Protein AF-A0A0F8YH74-F1 (afdb_monomer)

Radius of gyration: 18.56 Å; Cα contacts (8 Å, |Δi|>4): 93; chains: 1; bounding box: 38×33×44 Å

Structure (mmCIF, N/CA/C/O backbone):
data_AF-A0A0F8YH74-F1
#
_entry.id   AF-A0A0F8YH74-F1
#
loop_
_atom_site.group_PDB
_atom_site.id
_atom_site.type_symbol
_atom_site.label_atom_id
_atom_site.label_alt_id
_atom_site.label_comp_id
_atom_site.label_asym_id
_atom_site.label_entity_id
_atom_site.label_seq_id
_atom_site.pdbx_PDB_ins_code
_atom_site.Cartn_x
_atom_site.Cartn_y
_atom_site.Cartn_z
_atom_site.occupancy
_atom_site.B_iso_or_equiv
_atom_site.auth_seq_id
_atom_site.auth_comp_id
_atom_site.auth_asym_id
_atom_site.auth_atom_id
_atom_site.pdbx_PDB_model_num
ATOM 1 N N . MET A 1 1 ? -4.194 -7.599 -23.511 1.00 76.19 1 MET A N 1
ATOM 2 C CA . MET A 1 1 ? -4.083 -8.200 -22.173 1.00 76.19 1 MET A CA 1
ATOM 3 C C . MET A 1 1 ? -5.260 -7.737 -21.351 1.00 76.19 1 MET A C 1
ATOM 5 O O . MET A 1 1 ? -5.426 -6.533 -21.176 1.00 76.19 1 MET A O 1
ATOM 9 N N . LYS A 1 2 ? -6.098 -8.668 -20.910 1.00 83.19 2 LYS A N 1
ATOM 10 C CA . LYS A 1 2 ? -7.181 -8.357 -19.976 1.00 83.19 2 LYS A CA 1
ATOM 11 C C . LYS A 1 2 ? -6.640 -8.480 -18.555 1.00 83.19 2 LYS A C 1
ATOM 13 O O . LYS A 1 2 ? -5.864 -9.389 -18.279 1.00 83.19 2 LYS A O 1
ATOM 18 N N . ILE A 1 3 ? -7.033 -7.585 -17.649 1.00 83.75 3 ILE A N 1
ATOM 19 C CA . ILE A 1 3 ? -6.531 -7.604 -16.264 1.00 83.75 3 ILE A CA 1
ATOM 20 C C . ILE A 1 3 ? -6.808 -8.955 -15.588 1.00 83.75 3 ILE A C 1
ATOM 22 O O . ILE A 1 3 ? -5.943 -9.477 -14.897 1.00 83.75 3 ILE A O 1
ATOM 26 N N . GLN A 1 4 ? -7.951 -9.571 -15.903 1.00 88.50 4 GLN A N 1
ATOM 27 C CA . GLN A 1 4 ? -8.370 -10.882 -15.402 1.00 88.50 4 GLN A CA 1
ATOM 28 C C . GLN A 1 4 ? -7.433 -12.032 -15.814 1.00 88.50 4 GLN A C 1
ATOM 30 O O . GLN A 1 4 ? -7.484 -13.100 -15.221 1.00 88.50 4 GLN A O 1
ATOM 35 N N . GLU A 1 5 ? -6.588 -11.851 -16.834 1.00 90.69 5 GLU A N 1
ATOM 36 C CA . GLU A 1 5 ? -5.637 -12.879 -17.284 1.00 90.69 5 GLU A CA 1
ATOM 37 C C . GLU A 1 5 ? -4.356 -12.906 -16.443 1.00 90.69 5 GLU A C 1
ATOM 39 O O . GLU A 1 5 ? -3.587 -13.868 -16.527 1.00 90.69 5 GLU A O 1
ATOM 44 N N . ILE A 1 6 ? -4.091 -11.837 -15.690 1.00 93.50 6 ILE A N 1
ATOM 45 C CA . ILE A 1 6 ? -2.878 -11.651 -14.884 1.00 93.50 6 ILE A CA 1
ATOM 46 C C . ILE A 1 6 ? -3.198 -11.365 -13.417 1.00 93.50 6 ILE A C 1
ATOM 48 O O . ILE A 1 6 ? -2.286 -11.113 -12.633 1.00 93.50 6 ILE A O 1
ATOM 52 N N . THR A 1 7 ? -4.478 -11.387 -13.044 1.00 94.75 7 THR A N 1
ATOM 53 C CA . THR A 1 7 ? -4.906 -11.234 -11.661 1.00 94.75 7 THR A CA 1
ATOM 54 C C . THR A 1 7 ? -5.826 -12.350 -11.216 1.00 94.75 7 THR A C 1
ATOM 56 O O . THR A 1 7 ? -6.657 -12.843 -11.973 1.00 94.75 7 THR A O 1
ATOM 59 N N . SER A 1 8 ? -5.714 -12.704 -9.941 1.00 96.00 8 SER A N 1
ATOM 60 C CA . SER A 1 8 ? -6.733 -13.473 -9.237 1.00 96.00 8 SER A CA 1
ATOM 61 C C . SER A 1 8 ? -7.136 -12.734 -7.970 1.00 96.00 8 SER A C 1
ATOM 63 O O . SER A 1 8 ? -6.293 -12.145 -7.291 1.00 96.00 8 SER A O 1
ATOM 65 N N . ILE A 1 9 ? -8.427 -12.760 -7.653 1.00 96.25 9 ILE A N 1
ATOM 66 C CA . ILE A 1 9 ? -8.981 -12.079 -6.484 1.00 96.25 9 ILE A CA 1
ATOM 67 C C . ILE A 1 9 ? -9.486 -13.128 -5.505 1.00 96.25 9 ILE A C 1
ATOM 69 O O . ILE A 1 9 ? -10.328 -13.948 -5.858 1.00 96.25 9 ILE A O 1
ATOM 73 N N . ASN A 1 10 ? -9.006 -13.054 -4.268 1.00 96.69 10 ASN A N 1
ATOM 74 C CA . ASN A 1 10 ? -9.559 -13.781 -3.136 1.00 96.69 10 ASN A CA 1
ATOM 75 C C . ASN A 1 10 ? -10.231 -12.791 -2.189 1.00 96.69 10 ASN A C 1
ATOM 77 O O . ASN A 1 10 ? -9.709 -11.708 -1.925 1.00 96.69 10 ASN A O 1
ATOM 81 N N . VAL A 1 11 ? -11.392 -13.167 -1.667 1.00 97.69 11 VAL A N 1
ATOM 82 C CA . VAL A 1 11 ? -12.152 -12.345 -0.726 1.00 97.69 11 VAL A CA 1
ATOM 83 C C . VAL A 1 11 ? -12.238 -13.091 0.590 1.00 97.69 11 VAL A C 1
ATOM 85 O O . VAL A 1 11 ? -12.780 -14.192 0.648 1.00 97.69 11 VAL A O 1
ATOM 88 N N . LEU A 1 12 ? -11.705 -12.488 1.647 1.00 97.31 12 LEU A N 1
ATOM 89 C CA . LEU A 1 12 ? -11.753 -13.045 2.992 1.00 97.31 12 LEU A CA 1
ATOM 90 C C . LEU A 1 12 ? -12.623 -12.159 3.864 1.00 97.31 12 LEU A C 1
ATOM 92 O O . LEU A 1 12 ? -12.392 -10.957 3.961 1.00 97.31 12 LEU A O 1
ATOM 96 N N . ARG A 1 13 ? -13.608 -12.747 4.537 1.00 97.38 13 ARG A N 1
ATOM 97 C CA . ARG A 1 13 ? -14.275 -12.050 5.635 1.00 97.38 13 ARG A CA 1
ATOM 98 C C . ARG A 1 13 ? -13.301 -11.957 6.807 1.00 97.38 13 ARG A C 1
ATOM 100 O O . ARG A 1 13 ? -12.657 -12.947 7.140 1.00 97.38 13 ARG A O 1
ATOM 107 N N . VAL A 1 14 ? -13.209 -10.783 7.420 1.00 97.12 14 VAL A N 1
ATOM 108 C CA . VAL A 1 14 ? -12.342 -10.541 8.5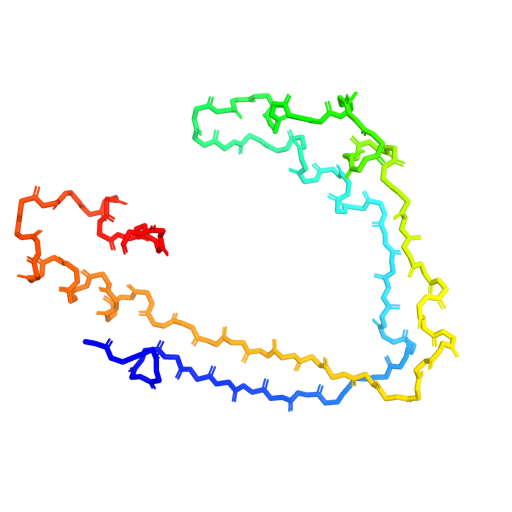78 1.00 97.12 14 VAL A CA 1
ATOM 109 C C . VAL A 1 14 ? -13.153 -10.037 9.760 1.00 97.12 14 VAL A C 1
ATOM 111 O O . VAL A 1 14 ? -14.175 -9.362 9.598 1.00 97.12 14 VAL A O 1
ATOM 114 N N . ASP A 1 15 ? -12.696 -10.374 10.960 1.00 95.94 15 ASP A N 1
ATOM 115 C CA . ASP A 1 15 ? -13.328 -9.919 12.187 1.00 95.94 15 ASP A CA 1
ATOM 116 C C . ASP A 1 15 ? -12.977 -8.461 12.467 1.00 95.94 15 ASP A C 1
ATOM 118 O O . ASP A 1 15 ? -11.838 -8.025 12.303 1.00 95.94 15 ASP A O 1
ATOM 122 N N . ARG A 1 16 ? -13.943 -7.699 12.989 1.00 94.06 16 ARG A N 1
ATOM 123 C CA . ARG A 1 16 ? -13.699 -6.315 13.426 1.00 94.06 16 ARG A CA 1
ATOM 124 C C . ARG A 1 16 ? -12.493 -6.229 14.371 1.00 94.06 16 ARG A C 1
ATOM 126 O O . ARG A 1 16 ? -11.687 -5.313 14.260 1.00 94.06 16 ARG A O 1
ATOM 133 N N . GLY A 1 17 ? -12.355 -7.199 15.279 1.00 93.50 17 GLY A N 1
ATOM 134 C CA . GLY A 1 17 ? -11.275 -7.241 16.267 1.00 93.50 17 GLY A CA 1
ATOM 135 C C . GLY A 1 17 ? -9.870 -7.418 15.678 1.00 93.50 17 GLY A C 1
ATOM 136 O O . GLY A 1 17 ? -8.899 -7.038 16.341 1.00 93.50 17 GLY A O 1
ATOM 137 N N . SER A 1 18 ? -9.744 -7.945 14.451 1.00 94.19 18 SER A N 1
ATOM 138 C CA . SER A 1 18 ? -8.451 -8.139 13.782 1.00 94.19 18 SER A CA 1
ATOM 139 C C . SER A 1 18 ? -7.950 -6.887 13.059 1.00 94.19 18 SER A C 1
ATOM 141 O O . SER A 1 18 ? -6.778 -6.829 12.692 1.00 94.19 18 SER A O 1
ATOM 143 N N . ILE A 1 19 ? -8.801 -5.878 12.854 1.00 93.81 19 ILE A N 1
ATOM 144 C CA . ILE A 1 19 ? -8.406 -4.616 12.224 1.00 93.81 19 ILE A CA 1
ATOM 145 C C . ILE A 1 19 ? -7.720 -3.749 13.279 1.00 93.81 19 ILE A C 1
ATOM 147 O O . ILE A 1 19 ? -8.332 -3.352 14.270 1.00 93.81 19 ILE A O 1
ATOM 151 N N . LYS A 1 20 ? -6.428 -3.479 13.078 1.00 91.06 20 LYS A N 1
ATOM 152 C CA . LYS A 1 20 ? -5.616 -2.657 13.979 1.00 91.06 20 LYS A CA 1
ATOM 153 C C . LYS A 1 20 ? -5.125 -1.420 13.251 1.00 91.06 20 LYS A C 1
ATOM 155 O O . LYS A 1 20 ? -4.454 -1.514 12.225 1.00 91.06 20 LYS A O 1
ATOM 160 N N . PHE A 1 21 ? -5.432 -0.270 13.825 1.00 89.94 21 PHE A N 1
ATOM 161 C CA . PHE A 1 21 ? -4.884 1.004 13.407 1.00 89.94 21 PHE A CA 1
ATOM 162 C C . PHE A 1 21 ? -3.595 1.277 14.179 1.00 89.94 21 PHE A C 1
ATOM 164 O O . PHE A 1 21 ? -3.504 0.991 15.371 1.00 89.94 21 PHE A O 1
ATOM 171 N N . THR A 1 22 ? -2.559 1.743 13.481 1.00 88.88 22 THR A N 1
ATOM 172 C CA . THR A 1 22 ? -1.254 2.026 14.089 1.00 88.88 22 THR A CA 1
ATOM 173 C C . THR A 1 22 ? -0.589 3.193 13.373 1.00 88.88 22 THR A C 1
ATOM 175 O O . THR A 1 22 ? -0.672 3.290 12.149 1.00 88.88 22 THR A O 1
ATOM 178 N N . ASP A 1 23 ? 0.203 3.981 14.098 1.00 87.19 23 ASP A N 1
ATOM 179 C CA . ASP A 1 23 ? 1.048 5.034 13.513 1.00 87.19 23 ASP A CA 1
ATOM 180 C C . ASP A 1 23 ? 2.228 4.490 12.691 1.00 87.19 23 ASP A C 1
ATOM 182 O O . ASP A 1 23 ? 3.045 5.246 12.160 1.00 87.19 23 ASP A O 1
ATOM 186 N N . LYS A 1 24 ? 2.365 3.163 12.562 1.00 89.88 24 LYS A N 1
ATOM 187 C CA . LYS A 1 24 ? 3.424 2.558 11.748 1.00 89.88 24 LYS A CA 1
ATOM 188 C C . LYS A 1 24 ? 3.312 2.999 10.288 1.00 89.88 24 LYS A C 1
ATOM 190 O O . LYS A 1 24 ? 4.338 3.244 9.658 1.00 89.88 24 LYS A O 1
ATOM 195 N N . THR A 1 25 ? 2.093 3.132 9.768 1.00 85.69 25 THR A N 1
ATOM 196 C CA . THR A 1 25 ? 1.835 3.564 8.386 1.00 85.69 25 THR A CA 1
ATOM 197 C C . THR A 1 25 ? 2.238 5.019 8.155 1.00 85.69 25 THR A C 1
ATOM 199 O O . THR A 1 25 ? 2.759 5.342 7.090 1.00 85.69 25 THR A O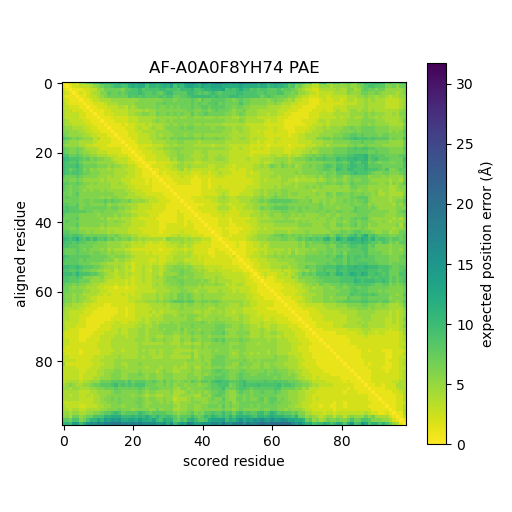 1
ATOM 202 N N . HIS A 1 26 ? 2.126 5.885 9.168 1.00 89.56 26 HIS A N 1
ATOM 203 C CA . HIS A 1 26 ? 2.597 7.274 9.098 1.00 89.56 26 HIS A CA 1
ATOM 204 C C . HIS A 1 26 ? 4.107 7.376 8.848 1.00 89.56 26 HIS A C 1
ATOM 206 O O . HIS A 1 26 ? 4.570 8.311 8.193 1.00 89.56 26 HIS A O 1
ATOM 212 N N . LYS A 1 27 ? 4.877 6.379 9.299 1.00 91.12 27 LYS A N 1
ATOM 213 C CA . LYS A 1 27 ? 6.330 6.303 9.090 1.00 91.12 27 LYS A CA 1
ATOM 214 C C . LYS A 1 27 ? 6.710 5.826 7.687 1.00 91.12 27 LYS A C 1
ATOM 216 O O . LYS A 1 27 ? 7.860 5.961 7.290 1.00 91.12 27 LYS A O 1
ATOM 221 N N . TRP A 1 28 ? 5.785 5.278 6.899 1.00 92.94 28 TRP A N 1
ATOM 222 C CA . TRP A 1 28 ? 6.124 4.800 5.553 1.00 92.94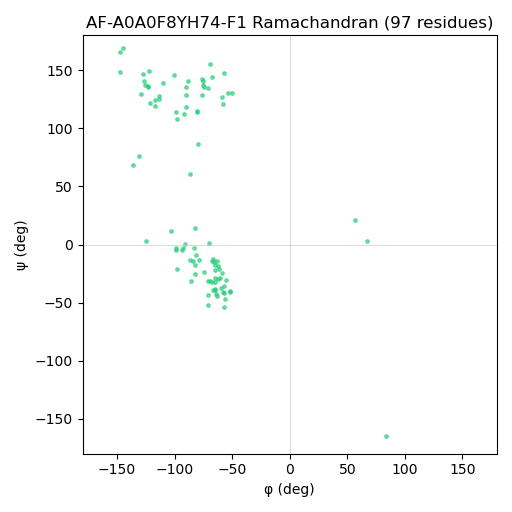 28 TRP A CA 1
ATOM 223 C C . TRP A 1 28 ? 6.442 5.940 4.594 1.00 92.94 28 TRP A C 1
ATOM 225 O O . TRP A 1 28 ? 7.318 5.803 3.745 1.00 92.94 28 TRP A O 1
ATOM 235 N N . CYS A 1 29 ? 5.816 7.103 4.783 1.00 93.81 29 CYS A N 1
ATOM 236 C CA . CYS A 1 29 ? 6.135 8.297 4.010 1.00 93.81 29 CYS A CA 1
ATOM 237 C C . CYS A 1 29 ? 7.551 8.829 4.270 1.00 93.81 29 CYS A C 1
ATOM 239 O O . CYS A 1 29 ? 8.026 9.629 3.472 1.00 93.81 29 CYS A O 1
ATOM 241 N N . THR A 1 30 ? 8.243 8.399 5.328 1.00 94.88 30 THR A N 1
ATOM 242 C CA . THR A 1 30 ? 9.635 8.797 5.592 1.00 94.88 30 THR A CA 1
ATOM 243 C C . THR A 1 30 ? 10.653 7.800 5.030 1.00 94.88 30 THR A C 1
ATOM 245 O O . THR A 1 30 ? 11.854 8.045 5.120 1.00 94.88 30 THR A O 1
ATOM 248 N N . LEU A 1 31 ? 10.206 6.670 4.467 1.00 95.75 31 LEU A N 1
ATOM 249 C CA . LEU A 1 31 ? 11.096 5.655 3.901 1.00 95.75 31 LEU A CA 1
ATOM 250 C C . LEU A 1 31 ? 11.657 6.115 2.547 1.00 95.75 31 LEU A C 1
ATOM 252 O O . LEU A 1 31 ? 10.900 6.636 1.727 1.00 95.75 31 LEU A O 1
ATOM 256 N N . PRO A 1 32 ? 12.956 5.906 2.270 1.00 97.00 32 PRO A N 1
ATOM 257 C CA . PRO A 1 32 ? 13.545 6.259 0.986 1.00 97.00 32 PRO A CA 1
ATOM 258 C C . PRO A 1 32 ? 13.006 5.379 -0.148 1.00 97.00 32 PRO A C 1
ATOM 260 O O . PRO A 1 32 ? 12.819 4.175 0.014 1.00 97.00 32 PRO A O 1
ATOM 263 N N . TYR A 1 33 ? 12.830 5.969 -1.328 1.00 92.88 33 TYR A N 1
ATOM 264 C CA . TYR A 1 33 ? 12.509 5.259 -2.572 1.00 92.88 33 TYR A CA 1
ATOM 265 C C . TYR A 1 33 ? 13.201 5.949 -3.765 1.00 92.88 33 TYR A C 1
ATOM 267 O O . TYR A 1 33 ? 13.790 7.021 -3.577 1.00 92.88 33 TYR A O 1
ATOM 275 N N . PRO A 1 34 ? 13.230 5.353 -4.978 1.00 91.62 34 PRO A N 1
ATOM 276 C CA . PRO A 1 34 ? 13.972 5.913 -6.110 1.00 91.62 34 PRO A CA 1
ATOM 277 C C . PRO A 1 34 ? 13.662 7.399 -6.342 1.00 91.62 34 PRO A C 1
ATOM 279 O O . PRO A 1 34 ? 12.500 7.786 -6.389 1.00 91.62 34 PRO A O 1
ATOM 282 N N . ASN A 1 35 ? 14.709 8.222 -6.480 1.00 93.25 35 ASN A N 1
ATOM 283 C CA . ASN A 1 35 ? 14.669 9.694 -6.591 1.00 93.25 35 ASN A CA 1
ATOM 284 C C . ASN A 1 35 ? 14.201 10.467 -5.341 1.00 93.25 35 ASN A C 1
ATOM 286 O O . ASN A 1 35 ? 14.180 11.694 -5.351 1.00 93.25 35 ASN A O 1
ATOM 290 N N . HIS A 1 36 ? 13.916 9.780 -4.235 1.00 95.38 36 HIS A N 1
ATOM 291 C CA . HIS A 1 36 ? 13.392 10.361 -3.000 1.00 95.38 36 HIS A CA 1
ATOM 292 C C . HIS A 1 36 ? 14.115 9.787 -1.773 1.00 95.38 36 HIS A C 1
ATOM 294 O O . HIS A 1 36 ? 13.551 9.060 -0.958 1.00 95.38 36 HIS A O 1
ATOM 300 N N . LYS A 1 37 ? 15.403 10.130 -1.622 1.00 96.44 37 LYS A N 1
ATOM 301 C CA . LYS A 1 37 ? 16.275 9.615 -0.541 1.00 96.44 37 LYS A CA 1
ATOM 302 C C . LYS A 1 37 ? 15.813 9.976 0.878 1.00 96.44 37 LYS A C 1
ATOM 304 O O . LYS A 1 37 ? 16.231 9.326 1.825 1.00 96.44 37 LYS A O 1
ATOM 309 N N . LYS A 1 38 ? 14.993 11.020 1.030 1.00 95.50 38 LYS A N 1
ATOM 310 C CA . LYS A 1 38 ? 14.439 11.478 2.319 1.00 95.50 38 LYS A CA 1
ATOM 311 C C . LYS A 1 38 ? 12.966 11.077 2.513 1.00 95.50 38 LYS A C 1
ATOM 313 O O . LYS A 1 38 ? 12.312 11.594 3.410 1.00 95.50 38 LYS A O 1
ATOM 318 N N . GLY A 1 39 ? 12.442 10.199 1.656 1.00 95.88 39 GLY A N 1
ATOM 319 C CA . GLY A 1 39 ? 11.031 9.829 1.627 1.00 95.88 39 GLY A CA 1
ATOM 320 C C . GLY A 1 39 ? 10.148 10.789 0.836 1.00 95.88 39 GLY A C 1
ATOM 321 O O . GLY A 1 39 ? 10.620 11.571 0.006 1.00 95.88 39 GLY A O 1
ATOM 322 N N . CYS A 1 40 ? 8.842 10.669 1.053 1.00 95.12 40 CYS A N 1
ATOM 323 C CA . CYS A 1 40 ? 7.799 11.345 0.297 1.00 95.12 40 CYS A CA 1
ATOM 324 C C . CYS A 1 40 ? 7.970 12.870 0.375 1.00 95.12 40 CYS A C 1
ATOM 326 O O . CYS A 1 40 ? 7.989 13.430 1.473 1.00 95.12 40 CYS A O 1
ATOM 328 N N . PRO A 1 41 ? 8.007 13.581 -0.768 1.00 95.50 41 PRO A N 1
ATOM 329 C CA . PRO A 1 41 ? 8.168 15.030 -0.784 1.00 95.50 41 PRO A CA 1
ATOM 330 C C . PRO A 1 41 ? 6.969 15.771 -0.181 1.00 95.50 41 PRO A C 1
ATOM 332 O O . PRO A 1 41 ? 7.090 16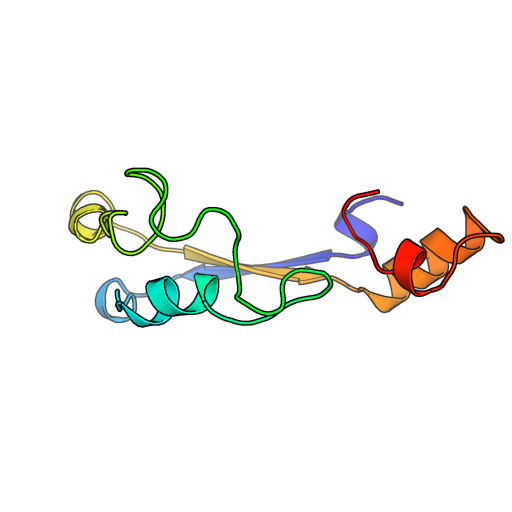.968 0.058 1.00 95.50 41 PRO A O 1
ATOM 335 N N . ASN A 1 42 ? 5.839 15.094 0.050 1.00 95.12 42 ASN A N 1
ATOM 336 C CA . ASN A 1 42 ? 4.624 15.666 0.635 1.00 95.12 42 ASN A CA 1
ATOM 337 C C . ASN A 1 42 ? 4.473 15.385 2.136 1.00 95.12 42 ASN A C 1
ATOM 339 O O . ASN A 1 42 ? 3.531 15.886 2.747 1.00 95.12 42 ASN A O 1
ATOM 343 N N . PHE A 1 43 ? 5.383 14.616 2.745 1.00 95.31 43 PHE A N 1
ATOM 344 C CA . PHE A 1 43 ? 5.351 14.366 4.185 1.00 95.31 43 PHE A CA 1
ATOM 345 C C . PHE A 1 43 ? 5.302 15.690 4.962 1.00 95.31 43 PHE A C 1
ATOM 347 O O . PHE A 1 43 ? 6.083 16.601 4.688 1.00 95.31 43 PHE A O 1
ATOM 354 N N . ASN A 1 44 ? 4.365 15.797 5.906 1.00 95.19 44 ASN A N 1
ATOM 355 C CA . ASN A 1 44 ? 4.121 16.985 6.723 1.00 95.19 44 ASN A CA 1
ATOM 356 C C . ASN A 1 44 ? 3.828 18.295 5.948 1.00 95.19 44 ASN A C 1
ATOM 358 O O . ASN A 1 44 ? 4.005 19.381 6.492 1.00 95.19 44 ASN A O 1
ATOM 362 N N . LYS A 1 45 ? 3.390 18.233 4.681 1.00 94.69 45 LYS A N 1
ATOM 363 C CA . LYS A 1 45 ? 3.094 19.444 3.884 1.00 94.69 45 LYS A CA 1
ATOM 364 C C . LYS A 1 45 ? 1.624 19.842 3.823 1.00 94.69 45 LYS A C 1
ATOM 366 O O . LYS A 1 45 ? 1.330 20.984 3.490 1.00 94.69 45 LYS A O 1
ATOM 371 N N . ASN A 1 46 ? 0.698 18.923 4.086 1.00 92.31 46 ASN A N 1
ATOM 372 C CA . ASN A 1 46 ? -0.733 19.224 4.083 1.00 92.31 46 ASN A CA 1
ATOM 373 C C . ASN A 1 46 ? -1.493 18.374 5.122 1.00 92.31 46 ASN A C 1
ATOM 375 O O . ASN A 1 46 ? -0.939 17.387 5.617 1.00 92.31 46 ASN A O 1
ATOM 379 N N . PRO A 1 47 ? -2.754 18.728 5.443 1.00 92.88 47 PRO A N 1
ATOM 380 C CA . PRO A 1 47 ? -3.550 18.036 6.462 1.00 92.88 47 PRO A CA 1
ATOM 381 C C . PRO A 1 47 ? -3.887 16.576 6.134 1.00 92.88 47 PRO A C 1
ATOM 383 O O . PRO A 1 47 ? -4.260 15.822 7.025 1.00 92.88 47 PRO A O 1
ATOM 386 N N . LEU A 1 48 ? -3.769 16.173 4.866 1.00 91.50 48 LEU A N 1
ATOM 387 C CA . LEU A 1 48 ? -4.007 14.804 4.403 1.00 91.50 48 LEU A CA 1
ATOM 388 C C . LEU A 1 48 ? -2.721 13.963 4.381 1.00 91.50 48 LEU A C 1
ATOM 390 O O . LEU A 1 48 ? -2.770 12.779 4.056 1.00 91.50 48 LEU A O 1
ATOM 394 N N . CYS A 1 49 ? -1.567 14.549 4.716 1.00 93.56 49 CYS A N 1
ATOM 395 C CA . CYS A 1 49 ? -0.292 13.845 4.793 1.00 93.56 49 CYS A CA 1
ATOM 396 C C . CYS A 1 49 ? 0.064 13.510 6.244 1.00 93.56 49 CYS A C 1
ATOM 398 O O . CYS A 1 49 ? -0.179 14.322 7.141 1.00 93.56 49 CYS A O 1
ATOM 400 N N . PRO A 1 50 ? 0.719 12.365 6.496 1.00 93.31 50 PRO A N 1
ATOM 401 C CA . PRO A 1 50 ? 1.288 12.084 7.806 1.00 93.31 50 PRO A CA 1
ATOM 402 C C . PRO A 1 50 ? 2.280 13.179 8.250 1.00 93.31 50 PRO A C 1
ATOM 404 O O . PRO A 1 50 ? 2.959 13.757 7.392 1.00 93.31 50 PRO A O 1
ATOM 407 N N . PRO A 1 51 ? 2.391 13.462 9.562 1.00 91.81 51 PRO A N 1
ATOM 408 C CA . PRO A 1 51 ? 1.614 12.867 10.659 1.00 91.81 51 PRO A CA 1
ATOM 409 C C . PRO A 1 51 ? 0.239 13.529 10.876 1.00 91.81 51 PRO A C 1
ATOM 411 O O . PRO A 1 51 ? -0.512 13.096 11.739 1.00 91.81 51 PRO A O 1
ATOM 414 N N . ASN A 1 52 ? -0.091 14.579 10.118 1.00 91.75 52 ASN A N 1
ATOM 415 C CA . ASN A 1 52 ? -1.303 15.379 10.330 1.00 91.75 52 ASN A CA 1
ATOM 416 C C . ASN A 1 52 ? -2.583 14.659 9.877 1.00 91.75 52 ASN A C 1
ATOM 418 O O . ASN A 1 52 ? -3.674 14.974 10.354 1.00 91.75 52 ASN A O 1
ATOM 422 N N . ALA A 1 53 ? -2.445 13.702 8.955 1.00 91.75 53 ALA A N 1
ATOM 423 C CA . ALA A 1 53 ? -3.534 12.855 8.494 1.00 91.75 53 ALA A CA 1
ATOM 424 C C . ALA A 1 53 ? -4.157 12.088 9.666 1.00 91.75 53 ALA A C 1
ATOM 426 O O . ALA A 1 53 ? -3.490 11.311 10.347 1.00 91.75 53 ALA A O 1
ATOM 427 N N . LYS A 1 54 ? -5.458 12.289 9.886 1.00 89.06 54 LYS A N 1
ATOM 428 C CA . LYS A 1 54 ? -6.196 11.561 10.919 1.00 89.06 54 LYS A CA 1
ATOM 429 C C . LYS A 1 54 ? -6.455 10.129 10.472 1.00 89.06 54 LYS A C 1
ATOM 431 O O . LYS A 1 54 ? -6.909 9.892 9.353 1.00 89.06 54 LYS A O 1
ATOM 436 N N . ILE A 1 55 ? -6.245 9.187 11.382 1.00 88.00 55 ILE A N 1
ATOM 437 C CA . ILE A 1 55 ? -6.690 7.812 11.197 1.00 88.00 55 ILE A CA 1
ATOM 438 C C . ILE A 1 55 ? -8.203 7.755 11.447 1.00 88.00 55 ILE A C 1
ATOM 440 O O . ILE A 1 55 ? -8.695 8.238 12.465 1.00 88.00 55 ILE A O 1
ATOM 444 N N . MET A 1 56 ? -8.951 7.168 10.514 1.00 88.12 56 MET A N 1
ATOM 445 C CA . MET A 1 56 ? -10.408 7.027 10.605 1.00 88.12 56 MET A CA 1
ATOM 446 C C . MET A 1 56 ? -10.807 5.760 11.374 1.00 88.12 56 MET A C 1
ATOM 448 O O . MET A 1 56 ? -11.443 4.869 10.820 1.00 88.12 56 MET A O 1
ATOM 452 N N . GLU A 1 57 ? -10.412 5.641 12.641 1.00 90.00 57 GLU A N 1
ATOM 453 C CA . GLU A 1 57 ? -10.673 4.426 13.435 1.00 90.00 57 GLU A CA 1
ATOM 454 C C . GLU A 1 57 ? -12.169 4.183 13.683 1.00 90.00 57 GLU A C 1
ATOM 456 O O . GLU A 1 57 ? -12.640 3.042 13.691 1.00 90.00 57 GLU A O 1
ATOM 461 N N . ASN A 1 58 ? -12.936 5.271 13.796 1.00 92.19 58 ASN A N 1
ATOM 462 C CA . ASN A 1 58 ? -14.387 5.257 13.977 1.00 92.19 58 ASN A CA 1
ATOM 463 C C . ASN A 1 58 ? -15.139 4.630 12.794 1.00 92.19 58 ASN A C 1
ATOM 465 O O . ASN A 1 58 ? -16.308 4.278 12.934 1.00 92.19 58 ASN A O 1
ATOM 469 N N . ILE A 1 59 ? -14.488 4.431 11.639 1.00 91.31 59 ILE A N 1
ATOM 470 C CA . ILE A 1 59 ? -15.112 3.764 10.492 1.00 91.31 59 ILE A CA 1
ATOM 471 C C . ILE A 1 59 ? -15.653 2.378 10.869 1.00 91.31 59 ILE A C 1
ATOM 473 O O . ILE A 1 59 ? -16.668 1.946 10.331 1.00 91.31 59 ILE A O 1
ATOM 477 N N . LEU A 1 60 ? -15.025 1.701 11.839 1.00 93.56 60 LEU A N 1
ATOM 478 C CA . LEU A 1 60 ? -15.428 0.364 12.272 1.00 93.56 60 LEU A CA 1
ATOM 479 C C . LEU A 1 60 ? -16.789 0.317 12.983 1.00 93.56 60 LEU A C 1
ATOM 481 O O . LEU A 1 60 ? -17.334 -0.769 13.174 1.00 93.56 60 LEU A O 1
ATOM 485 N N . GLU A 1 61 ? -17.330 1.460 13.403 1.00 94.19 61 GLU A N 1
ATOM 486 C CA . GLU A 1 61 ? -18.630 1.550 14.077 1.00 94.19 61 GLU A CA 1
ATOM 487 C C . GLU A 1 61 ? -19.800 1.563 13.091 1.00 94.19 61 GLU A C 1
ATOM 489 O O . GLU A 1 61 ? -20.892 1.115 13.430 1.00 94.19 61 GLU A O 1
ATOM 494 N N . TYR A 1 62 ? -19.565 2.013 11.856 1.00 95.56 62 TYR A N 1
ATOM 495 C CA 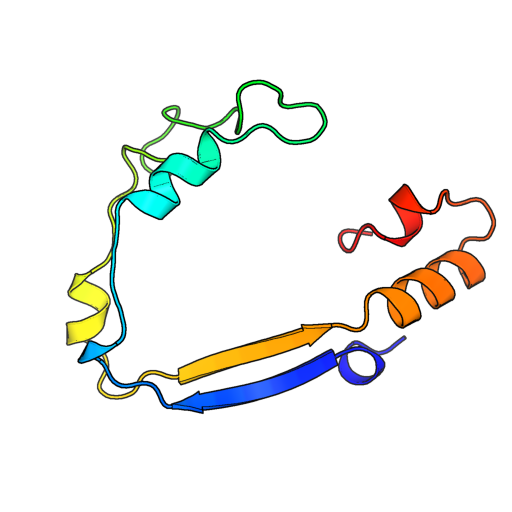. TYR A 1 62 ? -20.608 2.167 10.839 1.00 95.56 62 TYR A CA 1
ATOM 496 C C . TYR A 1 62 ? -20.876 0.892 10.034 1.00 95.56 62 TYR A C 1
ATOM 498 O O . TYR A 1 62 ? -21.877 0.814 9.322 1.00 95.56 62 TYR A O 1
ATOM 506 N N . TYR A 1 63 ? -20.000 -0.113 10.128 1.00 95.25 63 TYR A N 1
ATOM 507 C CA . TYR A 1 63 ? -20.083 -1.322 9.311 1.00 95.25 63 TYR A CA 1
ATOM 508 C C . TYR A 1 63 ? -20.161 -2.589 10.156 1.00 95.25 63 TYR A C 1
ATOM 510 O O . TYR A 1 63 ? -19.422 -2.789 11.118 1.00 95.25 63 TYR A O 1
ATOM 518 N N . ARG A 1 64 ? -21.055 -3.490 9.738 1.00 94.88 64 ARG A N 1
ATOM 519 C CA . ARG A 1 64 ? -21.244 -4.804 10.366 1.00 94.88 64 ARG A CA 1
ATOM 520 C C . ARG A 1 64 ? -20.285 -5.868 9.831 1.00 94.88 64 ARG A C 1
ATOM 522 O O . ARG A 1 64 ? -19.932 -6.792 10.560 1.00 94.88 64 ARG A O 1
ATOM 529 N N . PHE A 1 65 ? -19.897 -5.768 8.562 1.00 96.44 65 PHE A N 1
ATOM 530 C CA . PHE A 1 65 ? -19.087 -6.770 7.875 1.00 96.44 65 PHE A CA 1
ATOM 531 C C . PHE A 1 65 ? -17.847 -6.129 7.270 1.00 96.44 65 PHE A C 1
ATOM 533 O O . PHE A 1 65 ? -17.932 -5.069 6.655 1.00 96.44 65 PHE A O 1
ATOM 540 N N . PHE A 1 66 ? -16.714 -6.810 7.414 1.00 96.38 66 PHE A N 1
ATOM 541 C CA . PHE A 1 66 ? -15.437 -6.389 6.860 1.00 96.38 66 PHE A CA 1
ATOM 542 C C . PHE A 1 66 ? -14.892 -7.497 5.969 1.00 96.38 66 PHE A C 1
ATOM 544 O O . PHE A 1 66 ? -14.926 -8.676 6.332 1.00 96.38 66 PHE A O 1
ATOM 551 N N . TYR A 1 67 ? -14.392 -7.105 4.802 1.00 96.94 67 TYR A N 1
ATOM 552 C CA . TYR A 1 67 ? -13.824 -8.016 3.821 1.00 96.94 67 TYR A CA 1
ATOM 553 C C . TYR A 1 67 ? -12.444 -7.518 3.402 1.00 96.94 67 TYR A C 1
ATOM 555 O O . TYR A 1 67 ? -12.279 -6.358 3.029 1.00 96.94 67 TYR A O 1
ATOM 563 N N . LEU A 1 68 ? -11.459 -8.406 3.457 1.00 96.06 68 LEU A N 1
ATOM 564 C CA . LEU A 1 68 ? -10.141 -8.208 2.882 1.00 96.06 68 LEU A CA 1
ATOM 565 C C . LEU A 1 68 ? -10.155 -8.728 1.443 1.00 96.06 68 LEU A C 1
ATOM 567 O O . LEU A 1 68 ? -10.372 -9.918 1.205 1.00 96.06 68 LEU A O 1
ATOM 571 N N . ILE A 1 69 ? -9.912 -7.826 0.495 1.00 96.50 69 ILE A N 1
ATOM 572 C CA . ILE A 1 69 ? -9.743 -8.163 -0.918 1.00 96.50 69 ILE A CA 1
ATOM 573 C C . ILE A 1 69 ? -8.255 -8.393 -1.175 1.00 96.50 69 ILE A C 1
ATOM 575 O O . ILE A 1 69 ? -7.449 -7.467 -1.107 1.00 96.50 69 ILE A O 1
ATOM 579 N N . LEU A 1 70 ? -7.892 -9.636 -1.463 1.00 95.75 70 LEU A N 1
ATOM 580 C CA . LEU A 1 70 ? -6.544 -10.044 -1.828 1.00 95.75 70 LEU A CA 1
ATOM 581 C C . LEU A 1 70 ? -6.457 -10.136 -3.351 1.00 95.75 70 LEU A C 1
ATOM 583 O O . LEU A 1 70 ? -7.012 -11.055 -3.949 1.00 95.75 70 LEU A O 1
ATOM 587 N N . ALA A 1 71 ? -5.759 -9.192 -3.977 1.00 94.19 71 ALA A N 1
ATOM 588 C CA . ALA A 1 71 ? -5.464 -9.233 -5.404 1.00 94.19 71 ALA A CA 1
ATOM 589 C C . ALA A 1 71 ? -4.045 -9.771 -5.623 1.00 94.19 71 ALA A C 1
ATOM 591 O O . ALA A 1 71 ? -3.062 -9.133 -5.246 1.00 94.19 71 ALA A O 1
ATOM 592 N N . TYR A 1 72 ? -3.940 -10.941 -6.242 1.00 94.81 72 TYR A N 1
ATOM 593 C CA . TYR A 1 72 ? -2.673 -11.503 -6.695 1.00 94.81 72 TYR A CA 1
ATOM 594 C C . TYR A 1 72 ? -2.436 -11.023 -8.116 1.00 94.81 72 TYR A C 1
ATOM 596 O O . TYR A 1 72 ? -3.329 -11.144 -8.950 1.00 94.81 72 TYR A O 1
ATOM 604 N N . PHE A 1 73 ? -1.258 -10.469 -8.381 1.00 94.31 73 PHE A N 1
ATOM 605 C CA . PHE A 1 73 ? -0.884 -9.929 -9.682 1.00 94.31 73 PHE A CA 1
ATOM 606 C C . PHE A 1 73 ? 0.366 -10.640 -10.190 1.00 94.31 73 PHE A C 1
ATOM 608 O O . PHE A 1 73 ? 1.414 -10.608 -9.540 1.00 94.31 73 PHE A O 1
ATOM 615 N N . ASP A 1 74 ? 0.263 -11.263 -11.358 1.00 95.25 74 ASP A N 1
ATOM 616 C CA . ASP A 1 74 ? 1.389 -11.913 -12.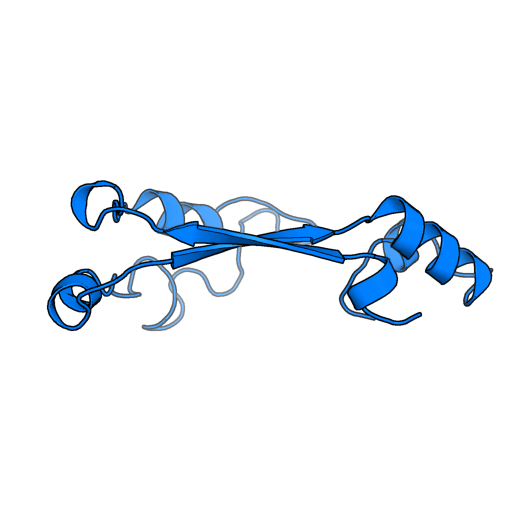016 1.00 95.25 74 ASP A CA 1
ATOM 617 C C . ASP A 1 74 ? 2.259 -10.866 -12.726 1.00 95.25 74 ASP A C 1
ATOM 619 O O . ASP A 1 74 ? 2.104 -10.564 -13.915 1.00 95.25 74 ASP A O 1
ATOM 623 N N . ILE A 1 75 ? 3.191 -10.293 -11.961 1.00 94.25 75 ILE A N 1
ATOM 624 C CA . ILE A 1 75 ? 4.133 -9.287 -12.457 1.00 94.25 75 ILE A CA 1
ATOM 625 C C . ILE A 1 75 ? 5.039 -9.832 -13.562 1.00 94.25 75 ILE A C 1
ATOM 627 O O . ILE A 1 75 ? 5.442 -9.068 -14.439 1.00 94.25 75 ILE A O 1
ATOM 631 N N . PHE A 1 76 ? 5.354 -11.128 -13.558 1.00 93.94 76 PHE A N 1
ATOM 632 C CA . PHE A 1 76 ? 6.213 -11.721 -14.579 1.00 93.94 76 PHE A CA 1
ATOM 633 C C . PHE A 1 76 ? 5.472 -11.793 -15.903 1.00 93.94 76 PHE A C 1
ATOM 635 O O . PHE A 1 76 ? 5.942 -11.235 -16.892 1.00 93.94 76 PHE A O 1
ATOM 642 N N . LYS A 1 77 ? 4.267 -12.368 -15.901 1.00 94.81 77 LYS A N 1
ATOM 643 C CA . LYS A 1 77 ? 3.413 -12.425 -17.088 1.00 94.81 77 LYS A CA 1
ATOM 644 C C . LYS A 1 77 ? 3.098 -11.031 -17.627 1.00 94.81 77 LYS A C 1
ATOM 646 O O . LYS A 1 77 ? 3.166 -10.831 -18.839 1.00 94.81 77 LYS A O 1
ATOM 651 N N . TYR A 1 78 ? 2.823 -10.063 -16.749 1.00 94.62 78 TYR A N 1
ATOM 652 C CA . TYR A 1 78 ? 2.668 -8.657 -17.132 1.00 94.62 78 TYR A CA 1
ATOM 653 C C . TYR A 1 78 ? 3.914 -8.117 -17.845 1.00 94.62 78 TYR A C 1
ATOM 655 O O . TYR A 1 78 ? 3.828 -7.615 -18.965 1.00 94.62 78 TYR A O 1
ATOM 663 N N . THR A 1 79 ? 5.083 -8.261 -17.218 1.00 94.75 79 THR A N 1
ATOM 664 C CA . THR A 1 79 ? 6.346 -7.709 -17.723 1.00 94.75 79 THR A C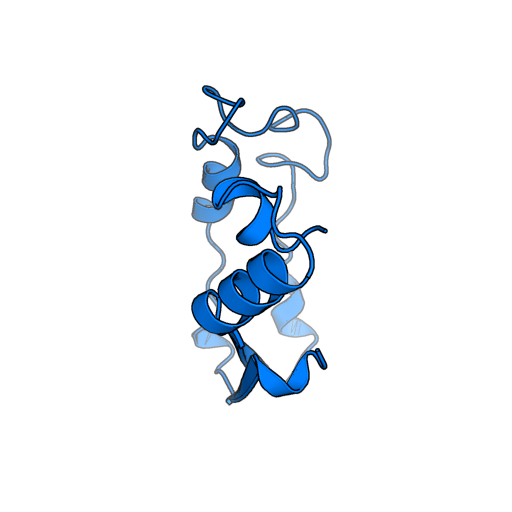A 1
ATOM 665 C C . THR A 1 79 ? 6.730 -8.337 -19.058 1.00 94.75 79 THR A C 1
ATOM 667 O O . THR A 1 79 ? 7.078 -7.613 -19.987 1.00 94.75 79 THR A O 1
ATOM 670 N N . THR A 1 80 ? 6.604 -9.661 -19.198 1.00 93.88 80 THR A N 1
ATOM 671 C CA . THR A 1 80 ? 6.848 -10.377 -20.457 1.00 93.88 80 THR A CA 1
ATOM 672 C C . THR A 1 80 ? 5.973 -9.821 -21.576 1.00 93.88 80 THR A C 1
ATOM 674 O O . THR A 1 80 ? 6.473 -9.490 -22.650 1.00 93.88 80 THR A O 1
ATOM 677 N N . GLN A 1 81 ? 4.676 -9.628 -21.323 1.00 92.69 81 GLN A N 1
ATOM 678 C CA . GLN A 1 81 ? 3.770 -9.051 -22.317 1.00 92.69 81 GLN A CA 1
ATOM 679 C C . GLN A 1 81 ? 4.115 -7.595 -22.655 1.00 92.69 81 GLN A C 1
ATOM 681 O O . GLN A 1 81 ? 4.049 -7.211 -23.824 1.00 92.69 81 GLN A O 1
ATOM 686 N N . MET A 1 82 ? 4.522 -6.790 -21.670 1.00 94.12 82 MET A N 1
ATOM 687 C CA . MET A 1 82 ? 4.975 -5.416 -21.907 1.00 94.12 82 MET A CA 1
ATOM 688 C C . MET A 1 82 ? 6.255 -5.349 -22.725 1.00 94.12 82 MET A C 1
ATOM 690 O O . MET A 1 82 ? 6.336 -4.525 -23.630 1.00 94.12 82 MET A O 1
ATOM 694 N N . MET A 1 83 ? 7.212 -6.243 -22.491 1.00 94.69 83 MET A N 1
ATOM 695 C CA . MET A 1 83 ? 8.419 -6.329 -23.311 1.00 94.69 83 MET A CA 1
ATOM 696 C C . MET A 1 83 ? 8.115 -6.776 -24.743 1.00 94.69 83 MET A C 1
ATOM 698 O O . MET A 1 83 ? 8.679 -6.218 -25.678 1.00 94.69 83 MET A O 1
ATOM 702 N N . HIS A 1 84 ? 7.185 -7.715 -24.948 1.00 94.56 84 HIS A N 1
ATOM 703 C CA . HIS A 1 84 ? 6.752 -8.091 -26.299 1.00 94.56 84 HIS A CA 1
ATOM 704 C C . HIS A 1 84 ? 6.058 -6.939 -27.032 1.00 94.56 84 HIS A C 1
ATOM 706 O O . HIS A 1 84 ? 6.321 -6.706 -28.209 1.00 94.56 84 HIS A O 1
ATOM 712 N N . LYS A 1 85 ? 5.179 -6.202 -26.342 1.00 94.19 85 LYS A N 1
ATOM 713 C CA . LYS A 1 85 ? 4.462 -5.054 -26.914 1.00 94.19 85 LYS A CA 1
ATOM 714 C C . LYS A 1 85 ? 5.385 -3.855 -27.156 1.00 94.19 85 LYS A C 1
ATOM 716 O O . LYS A 1 85 ? 5.168 -3.086 -28.091 1.00 94.19 85 LYS A O 1
ATOM 721 N N . HIS A 1 86 ? 6.408 -3.697 -26.322 1.00 94.69 86 HIS A N 1
ATOM 722 C CA . HIS A 1 86 ? 7.355 -2.590 -26.362 1.00 94.69 86 HIS A CA 1
ATOM 723 C C . HIS A 1 86 ? 8.804 -3.108 -26.309 1.00 94.69 86 HIS A C 1
ATOM 725 O O . HIS A 1 86 ? 9.465 -2.965 -25.279 1.00 94.69 86 HIS A O 1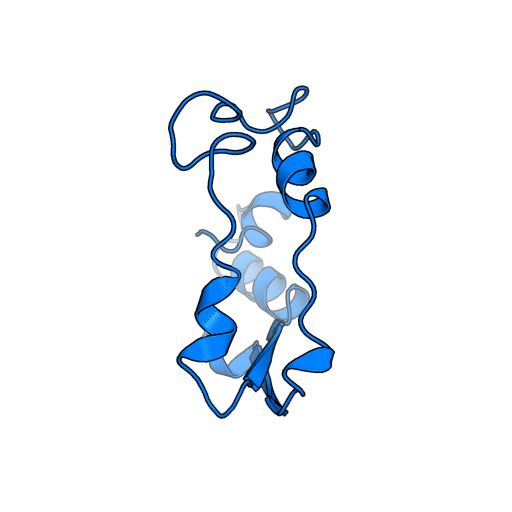
ATOM 731 N N . PRO A 1 87 ? 9.343 -3.646 -27.423 1.00 95.62 87 PRO A N 1
ATOM 732 C CA . PRO A 1 87 ? 10.668 -4.285 -27.446 1.00 95.62 87 PRO A CA 1
ATOM 733 C C . PRO A 1 87 ? 11.827 -3.374 -27.022 1.00 95.62 87 PRO A C 1
ATOM 735 O O . PRO A 1 87 ? 12.849 -3.845 -26.539 1.00 95.62 87 PRO A O 1
ATOM 738 N N . ASN A 1 88 ? 11.654 -2.056 -27.167 1.00 96.69 88 ASN A N 1
ATOM 739 C CA . ASN A 1 88 ? 12.662 -1.052 -26.819 1.00 96.69 88 ASN A CA 1
ATOM 740 C C . ASN A 1 88 ? 12.545 -0.548 -25.367 1.00 96.69 88 ASN A C 1
ATOM 742 O O . ASN A 1 88 ? 13.280 0.356 -24.960 1.00 96.69 88 ASN A O 1
ATOM 746 N N . TRP A 1 89 ? 11.586 -1.046 -24.579 1.00 95.06 89 TRP A N 1
ATOM 747 C CA . TRP A 1 89 ? 11.492 -0.696 -23.164 1.00 95.06 89 TRP A CA 1
ATOM 748 C C . TRP A 1 89 ? 12.557 -1.425 -22.351 1.00 95.06 89 TRP A C 1
ATOM 750 O O . TRP A 1 89 ? 12.816 -2.608 -22.539 1.00 95.06 89 TRP A O 1
ATOM 760 N N . SER A 1 90 ? 13.136 -0.719 -21.379 1.00 93.50 90 SER A N 1
ATOM 761 C CA . SER A 1 90 ? 13.935 -1.378 -20.350 1.00 93.50 90 SER A CA 1
ATOM 762 C C . SER A 1 90 ? 13.042 -2.214 -19.435 1.00 93.50 90 SER A C 1
ATOM 764 O O . SER A 1 90 ? 11.870 -1.884 -19.237 1.00 93.50 90 SER A O 1
ATOM 766 N N . GLU A 1 91 ? 13.609 -3.234 -18.790 1.00 92.44 91 GLU A N 1
ATOM 76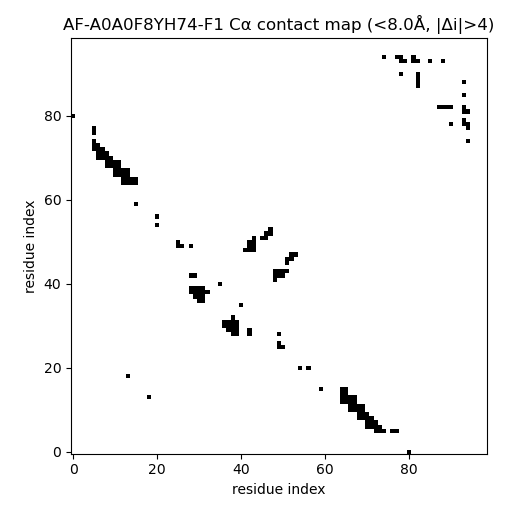7 C CA . GLU A 1 91 ? 12.891 -4.060 -17.808 1.00 92.44 91 GLU A CA 1
ATOM 768 C C . GLU A 1 91 ? 12.217 -3.196 -16.729 1.00 92.44 91 GLU A C 1
ATOM 770 O O . GLU A 1 91 ? 11.058 -3.402 -16.382 1.00 92.44 91 GLU A O 1
ATOM 775 N N . ARG A 1 92 ? 12.902 -2.141 -16.260 1.00 91.00 92 ARG A N 1
ATOM 776 C CA . ARG A 1 92 ? 12.342 -1.184 -15.293 1.00 91.00 92 ARG A CA 1
ATOM 777 C C . ARG A 1 92 ? 11.054 -0.528 -15.796 1.00 91.00 92 ARG A C 1
ATOM 779 O O . ARG A 1 92 ? 10.136 -0.330 -15.006 1.00 91.00 92 ARG A O 1
ATOM 786 N N . LYS A 1 93 ? 10.997 -0.152 -17.078 1.00 92.12 93 LYS A N 1
ATOM 787 C CA . LYS A 1 93 ? 9.784 0.416 -17.684 1.00 92.12 93 LYS A CA 1
ATOM 788 C C . LYS A 1 93 ? 8.709 -0.657 -17.839 1.00 92.12 93 LYS A C 1
ATOM 790 O O . LYS A 1 93 ? 7.575 -0.403 -17.461 1.00 92.12 93 LYS A O 1
ATOM 795 N N . ALA A 1 94 ? 9.076 -1.852 -18.296 1.00 93.81 94 ALA A N 1
ATOM 796 C CA . ALA A 1 94 ? 8.144 -2.965 -18.470 1.00 93.81 94 ALA A CA 1
ATOM 797 C C . ALA A 1 94 ? 7.531 -3.476 -17.153 1.00 93.81 94 ALA A C 1
ATOM 799 O O . ALA A 1 94 ? 6.396 -3.931 -17.156 1.00 93.81 94 ALA A O 1
ATOM 800 N N . ARG A 1 95 ? 8.238 -3.356 -16.022 1.00 92.56 95 ARG A N 1
ATOM 801 C CA . ARG A 1 95 ? 7.731 -3.687 -14.674 1.00 92.56 95 ARG A CA 1
ATOM 802 C C . ARG A 1 95 ? 6.885 -2.582 -14.046 1.00 92.56 95 ARG A C 1
ATOM 804 O O . ARG A 1 95 ? 6.303 -2.782 -12.981 1.00 92.56 95 ARG A O 1
ATOM 811 N N . CYS A 1 96 ? 6.845 -1.401 -14.653 1.00 88.62 96 CYS A N 1
ATOM 812 C CA . CYS A 1 96 ? 6.075 -0.284 -14.136 1.00 88.62 96 CYS A CA 1
ATOM 813 C C . CYS A 1 96 ? 4.602 -0.448 -14.531 1.00 88.62 96 CYS A C 1
ATOM 815 O O . CYS A 1 96 ? 4.252 -0.368 -15.704 1.00 88.62 96 CYS A O 1
ATOM 817 N N . VAL A 1 97 ? 3.737 -0.652 -13.537 1.00 83.75 97 VAL A N 1
ATOM 818 C CA . VAL A 1 97 ? 2.285 -0.874 -13.708 1.00 83.75 97 VAL A CA 1
ATOM 819 C C . VAL A 1 97 ? 1.475 0.422 -13.878 1.00 83.75 97 VAL A C 1
ATOM 821 O O . VAL A 1 97 ? 0.260 0.425 -13.722 1.00 83.75 97 VAL A O 1
ATOM 824 N N . LEU A 1 98 ? 2.157 1.540 -14.144 1.00 74.44 98 LEU A N 1
ATOM 825 C CA . LEU A 1 98 ? 1.551 2.860 -14.362 1.00 74.44 98 LEU A CA 1
ATOM 826 C C . LEU A 1 98 ? 1.410 3.226 -15.852 1.00 74.44 98 LEU A C 1
ATOM 828 O O . LEU A 1 98 ? 0.888 4.301 -16.141 1.00 74.44 98 LEU A O 1
ATOM 832 N N . TYR A 1 99 ? 1.917 2.395 -16.769 1.00 58.56 99 TYR A N 1
ATOM 833 C CA . TYR A 1 99 ? 1.988 2.671 -18.211 1.00 58.56 99 TYR A CA 1
ATOM 834 C C . TYR A 1 99 ? 1.169 1.681 -19.038 1.00 58.56 99 TYR A C 1
ATOM 836 O O . TYR A 1 99 ? 0.989 0.535 -18.570 1.00 58.56 99 TYR A O 1
#

Secondary structure (DSSP, 8-state):
--GGGTEEEEEEEE-GGG----TTGGGGGGS-BTTBTTS-TTTTTSTTSTTTSPP-TTHHHH-S-EEEEEEEE-HHHHHHHHHHH-TTS-HHHHT-TT-

Nearest PDB structures (foldseek):
  6ao8-assembly1_A  TM=8.397E-01  e=3.151E+00  Neisseria gonorrhoeae NCCP11945

Mean predicted aligned error: 4.8 Å

pLDDT: mean 92.6, std 5.22, range [58.56, 97.69]

Sequence (99 aa):
MKIQEITSINVLRVDRGSIKFTDKTHKWCTLPYPNHKKGCPNFNKNPLCPPNAKIMENILEYYRFFYLILAYFDIFKYTTQMMHKHPNWSERKARCVLY

Solvent-accessible surface area (backbone atoms only — not comparable to full-atom values): 6247 Å² total; per-residue (Å²): 137,60,70,73,80,41,40,50,78,46,80,40,82,49,59,78,87,74,67,79,88,64,72,68,66,49,53,54,44,56,45,60,49,95,99,25,81,74,14,48,93,53,52,68,69,47,68,82,23,35,80,61,35,77,79,72,72,70,58,65,76,80,50,95,77,46,72,50,79,45,76,46,68,44,59,62,64,47,23,55,52,38,34,71,78,35,75,87,53,52,69,73,58,32,63,40,89,87,115

Foldseek 3Di:
DDQVVFKDKDKDWDDLVPDDDDCPVLCQQQPDDVVRHRGHPCAPVDCCHPPNNDDPNVVSVVDDIDMDIDMGGNLVVQLVVQCVVPVPDDSVRSSDPPD

Organism: NCBI:txid412755